Protein AF-A0A9N8KPG8-F1 (afdb_monomer_lite)

Radius of gyration: 21.96 Å; chains: 1; bounding box: 57×18×68 Å

pLDDT: mean 81.55, std 11.52, range [36.06, 95.88]

Organism: NCBI:txid2773716

InterPro domains:
  IPR000109 Proton-dependent oligopeptide transporter family [PF00854] (16-133)
  IPR018456 PTR2 family proton/oligopeptide symporter, conserved site [PS01023] (106-118)
  IPR036259 MFS transporter superfamily [G3DSA:1.20.1250.20] (1-137)

Secondary structure (DSSP, 8-state):
-HHHHHHHIIIII-HHHHHHHHHHHHHHHHHHHHHHTSHHHHTSHHHHHHHHHHHHHHHHHHHHHHHHHHHHHHHHT----S-EEEE-TTS-EEEE-HHHHHHHHHHHHHHHHHHHHHHHHHHHHHHHHHT-TTS-TTSS--

Foldseek 3Di:
DQVVLLCCQVPPQHLVRLLVVLVVLQVVLVVLCLVLQDPVNVVVVVRSVVSNVVSVVSNVVSVSNNVNRVLVVLLVPQPDPDWDFDQDPVRDTDTDDSVVVSVVSVVVVVVVVVVCVVCVVVVVVVCCVPQNSNSPPPPDDD

Structure (mmCIF, N/CA/C/O backbone):
data_AF-A0A9N8KPG8-F1
#
_entry.id   AF-A0A9N8KPG8-F1
#
loop_
_atom_site.group_PDB
_atom_site.id
_atom_site.type_symbol
_atom_site.label_atom_id
_atom_site.label_alt_id
_atom_site.label_comp_id
_atom_site.label_asym_id
_atom_site.label_entity_id
_atom_site.label_seq_id
_atom_site.pdbx_PDB_ins_code
_atom_site.Cartn_x
_atom_site.Cartn_y
_atom_site.Cartn_z
_atom_site.occupancy
_atom_site.B_iso_or_equiv
_atom_site.auth_seq_id
_atom_site.auth_comp_id
_atom_site.auth_asym_id
_atom_site.auth_atom_id
_atom_site.pdbx_PDB_model_num
ATOM 1 N N . MET A 1 1 ? -6.977 8.970 -8.726 1.00 57.62 1 MET A N 1
ATOM 2 C CA . MET A 1 1 ? -8.459 9.019 -8.671 1.00 57.62 1 MET A CA 1
ATOM 3 C C . MET A 1 1 ? -8.983 8.368 -7.384 1.00 57.62 1 MET A C 1
ATOM 5 O O . MET A 1 1 ? -9.493 7.257 -7.437 1.00 57.62 1 MET A O 1
ATOM 9 N N . PRO A 1 2 ? -8.851 9.022 -6.215 1.00 68.88 2 PRO A N 1
ATOM 10 C CA . PRO A 1 2 ? -9.268 8.437 -4.934 1.00 68.88 2 PRO A CA 1
ATOM 11 C C . PRO A 1 2 ? -10.795 8.324 -4.785 1.00 68.88 2 PRO A C 1
ATOM 13 O O . PRO A 1 2 ? -11.283 7.335 -4.255 1.00 68.88 2 PRO A O 1
ATOM 16 N N . LEU A 1 3 ? -11.553 9.284 -5.326 1.00 71.25 3 LEU A N 1
ATOM 17 C CA . LEU A 1 3 ? -13.022 9.294 -5.253 1.00 71.25 3 LEU A CA 1
ATOM 18 C C . LEU A 1 3 ? -13.655 8.111 -5.995 1.00 71.25 3 LEU A C 1
ATOM 20 O O . LEU A 1 3 ? -14.554 7.458 -5.475 1.00 71.25 3 LEU A O 1
ATOM 24 N N . VAL A 1 4 ? -13.133 7.790 -7.182 1.00 74.69 4 VAL A N 1
ATOM 25 C CA . VAL A 1 4 ? -13.584 6.630 -7.965 1.00 74.69 4 VAL A CA 1
ATOM 26 C C . VAL A 1 4 ? -13.256 5.327 -7.232 1.00 74.69 4 VAL A C 1
ATOM 28 O O . VAL A 1 4 ? -14.067 4.408 -7.218 1.00 74.69 4 VAL A O 1
ATOM 31 N N . GLY A 1 5 ? -12.096 5.258 -6.571 1.00 65.25 5 GLY A N 1
ATOM 32 C CA . GLY A 1 5 ? -11.705 4.078 -5.804 1.00 65.25 5 GLY A CA 1
ATOM 33 C C . GLY A 1 5 ? -12.506 3.843 -4.530 1.00 65.25 5 GLY A C 1
ATOM 34 O O . GLY A 1 5 ? -12.730 2.686 -4.181 1.00 65.25 5 GLY A O 1
ATOM 35 N N . GLY A 1 6 ? -12.974 4.906 -3.877 1.00 68.81 6 GLY A N 1
ATOM 36 C CA . GLY A 1 6 ? -13.943 4.804 -2.784 1.00 68.81 6 GLY A CA 1
ATOM 37 C C . GLY A 1 6 ? -15.314 4.345 -3.282 1.00 68.81 6 GLY A C 1
ATOM 38 O O . GLY A 1 6 ? -15.865 3.389 -2.753 1.00 68.81 6 GLY A O 1
ATOM 39 N N . TYR A 1 7 ? -15.816 4.935 -4.374 1.00 75.94 7 TYR A N 1
ATOM 40 C CA . TYR A 1 7 ? -17.103 4.540 -4.962 1.00 75.94 7 TYR A CA 1
ATOM 41 C C . TYR A 1 7 ? -17.138 3.059 -5.361 1.00 75.94 7 TYR A C 1
ATOM 43 O O . TYR A 1 7 ? -18.076 2.349 -5.020 1.00 75.94 7 TYR A O 1
ATOM 51 N N . VAL A 1 8 ? -16.102 2.562 -6.044 1.00 74.06 8 VAL A N 1
ATOM 52 C CA . VAL A 1 8 ? -16.035 1.149 -6.461 1.00 74.06 8 VAL A CA 1
ATOM 53 C C . VAL A 1 8 ? -15.973 0.202 -5.256 1.00 74.06 8 VAL A C 1
ATOM 55 O O . VAL A 1 8 ? -16.584 -0.872 -5.283 1.00 74.06 8 VAL A O 1
ATOM 58 N N . ALA A 1 9 ? -15.264 0.594 -4.195 1.00 72.81 9 ALA A N 1
ATOM 59 C CA . ALA A 1 9 ? -15.176 -0.200 -2.978 1.00 72.81 9 ALA A CA 1
ATOM 60 C C . ALA A 1 9 ? -16.498 -0.250 -2.213 1.00 72.81 9 ALA A C 1
ATOM 62 O O . ALA A 1 9 ? -16.884 -1.328 -1.763 1.00 72.81 9 ALA A O 1
ATOM 63 N N . ASP A 1 10 ? -17.186 0.884 -2.100 1.00 71.44 10 ASP A N 1
ATOM 64 C CA . ASP A 1 10 ? -18.429 0.991 -1.342 1.00 71.44 10 ASP A CA 1
ATOM 65 C C . ASP A 1 10 ? -19.640 0.445 -2.129 1.00 71.44 10 ASP A C 1
ATOM 67 O O . ASP A 1 10 ? -20.550 -0.117 -1.525 1.00 71.44 10 ASP A O 1
ATOM 71 N N . ALA A 1 11 ? -19.656 0.549 -3.466 1.00 71.56 11 ALA A N 1
ATOM 72 C CA . ALA A 1 11 ? -20.811 0.167 -4.288 1.00 71.56 11 ALA A CA 1
ATOM 73 C C . ALA A 1 11 ? -20.766 -1.264 -4.855 1.00 71.56 11 ALA A C 1
ATOM 75 O O . ALA A 1 11 ? -21.823 -1.840 -5.113 1.00 71.56 11 ALA A O 1
ATOM 76 N N . HIS A 1 12 ? -19.579 -1.841 -5.096 1.00 70.25 12 HIS A N 1
ATOM 77 C CA . HIS A 1 12 ? -19.486 -3.062 -5.913 1.00 70.25 12 HIS A CA 1
ATOM 78 C C . HIS A 1 12 ? -18.572 -4.162 -5.365 1.00 70.25 12 HIS A C 1
ATOM 80 O O . HIS A 1 12 ? -18.980 -5.323 -5.338 1.00 70.25 12 HIS A O 1
ATOM 86 N N . LEU A 1 13 ? -17.331 -3.851 -4.977 1.00 69.56 13 LEU A N 1
ATOM 87 C CA . LEU A 1 13 ? -16.322 -4.891 -4.707 1.00 69.56 13 LEU A CA 1
ATOM 88 C C . LEU A 1 13 ? -16.070 -5.161 -3.217 1.00 69.56 13 LEU A C 1
ATOM 90 O O . LEU A 1 13 ? -15.547 -6.224 -2.873 1.00 69.56 13 LEU A O 1
ATOM 94 N N . GLY A 1 14 ? -16.423 -4.226 -2.335 1.00 76.62 14 GLY A N 1
ATOM 95 C CA . GLY A 1 14 ? -16.011 -4.246 -0.936 1.00 76.62 14 GLY A CA 1
ATOM 96 C C . GLY A 1 14 ? -14.563 -3.776 -0.742 1.00 76.62 14 GLY A C 1
ATOM 97 O O . GLY A 1 14 ? -13.708 -3.874 -1.633 1.00 76.62 14 GLY A O 1
ATOM 98 N N . ARG A 1 15 ? -14.269 -3.272 0.459 1.00 80.88 15 ARG A N 1
ATOM 99 C CA . ARG A 1 15 ? -12.996 -2.606 0.796 1.00 80.88 15 ARG A CA 1
ATOM 100 C C . ARG A 1 15 ? -11.788 -3.538 0.695 1.00 80.88 15 ARG A C 1
ATOM 102 O O . ARG A 1 15 ? -10.802 -3.197 0.044 1.00 80.88 15 ARG A O 1
ATOM 109 N N . TYR A 1 16 ? -11.895 -4.756 1.232 1.00 84.25 16 TYR A N 1
ATOM 110 C CA . TYR A 1 16 ? -10.811 -5.747 1.207 1.00 84.25 16 TYR A CA 1
ATOM 111 C C . TYR A 1 16 ? -10.386 -6.142 -0.219 1.00 84.25 16 TYR A C 1
ATOM 113 O O . TYR A 1 16 ? -9.198 -6.113 -0.545 1.00 84.25 16 TYR A O 1
ATOM 121 N N . LYS A 1 17 ? -11.345 -6.464 -1.100 1.00 84.62 17 LYS A N 1
ATOM 122 C CA . LYS A 1 17 ? -11.048 -6.863 -2.489 1.00 84.62 17 LYS A CA 1
ATOM 123 C C . LYS A 1 17 ? -10.502 -5.697 -3.308 1.00 84.62 17 LYS A C 1
ATOM 125 O O . LYS A 1 17 ? -9.571 -5.886 -4.085 1.00 84.62 17 LYS A O 1
ATOM 130 N N . THR A 1 18 ? -11.028 -4.492 -3.095 1.00 86.31 18 THR A N 1
ATOM 131 C CA . THR A 1 18 ? -10.551 -3.290 -3.795 1.00 86.31 18 THR A CA 1
ATOM 132 C C . THR A 1 18 ? -9.091 -2.984 -3.459 1.00 86.31 18 THR A C 1
ATOM 134 O O . THR A 1 18 ? -8.316 -2.657 -4.355 1.00 86.31 18 THR A O 1
ATOM 137 N N . ILE A 1 19 ? -8.678 -3.172 -2.200 1.00 87.81 19 ILE A N 1
ATOM 138 C CA . ILE A 1 19 ? -7.272 -3.033 -1.793 1.00 87.81 19 ILE A CA 1
ATOM 139 C C . ILE A 1 19 ? -6.382 -4.073 -2.487 1.00 87.81 19 ILE A C 1
ATOM 141 O O . ILE A 1 19 ? -5.322 -3.713 -2.991 1.00 87.81 19 ILE A O 1
ATOM 145 N N . HIS A 1 20 ? -6.810 -5.335 -2.578 1.00 89.12 20 HIS A N 1
ATOM 146 C CA . HIS A 1 20 ? -6.028 -6.375 -3.261 1.00 89.12 20 HIS A CA 1
ATOM 147 C C . HIS A 1 20 ? -5.829 -6.061 -4.744 1.00 89.12 20 HIS A C 1
ATOM 149 O O . HIS A 1 20 ? -4.711 -6.141 -5.250 1.00 89.12 20 HIS A O 1
ATOM 155 N N . VAL A 1 21 ? -6.891 -5.630 -5.429 1.00 88.25 21 VAL A N 1
ATOM 156 C CA . VAL A 1 21 ? -6.807 -5.192 -6.828 1.00 88.25 21 VAL A CA 1
ATOM 157 C C . VAL A 1 21 ? -5.865 -3.992 -6.966 1.00 88.25 21 VAL A C 1
ATOM 159 O O . VAL A 1 21 ? -5.019 -3.978 -7.857 1.00 88.25 21 VAL A O 1
ATOM 162 N N . ALA A 1 22 ? -5.945 -3.015 -6.058 1.00 88.88 22 ALA A N 1
ATOM 163 C CA . ALA A 1 22 ? -5.056 -1.855 -6.057 1.00 88.88 22 ALA A CA 1
ATOM 164 C C . ALA A 1 22 ? -3.576 -2.241 -5.885 1.00 88.88 22 ALA A C 1
ATOM 166 O O . ALA A 1 22 ? -2.718 -1.671 -6.559 1.00 88.88 22 ALA A O 1
ATOM 167 N N . ILE A 1 23 ? -3.278 -3.226 -5.029 1.00 91.06 23 ILE A N 1
ATOM 168 C CA . ILE A 1 23 ? -1.920 -3.755 -4.832 1.00 91.06 23 ILE A CA 1
ATOM 169 C C . ILE A 1 23 ? -1.413 -4.424 -6.111 1.00 91.06 23 ILE A C 1
ATOM 171 O O . ILE A 1 23 ? -0.301 -4.130 -6.540 1.00 91.06 23 ILE A O 1
ATOM 175 N N . VAL A 1 24 ? -2.226 -5.265 -6.759 1.00 93.38 24 VAL A N 1
ATOM 176 C CA . VAL A 1 24 ? -1.844 -5.924 -8.021 1.00 93.38 24 VAL A CA 1
ATOM 177 C C . VAL A 1 24 ? -1.551 -4.890 -9.111 1.00 93.38 24 VAL A C 1
ATOM 179 O O . VAL A 1 24 ? -0.509 -4.964 -9.759 1.00 93.38 24 VAL A O 1
ATOM 182 N N . ILE A 1 25 ? -2.411 -3.879 -9.267 1.00 92.00 25 ILE A N 1
ATOM 183 C CA . ILE A 1 25 ? -2.184 -2.766 -10.205 1.00 92.00 25 ILE A CA 1
ATOM 184 C C . ILE A 1 25 ? -0.890 -2.016 -9.853 1.00 92.00 25 ILE A C 1
ATOM 186 O O . ILE A 1 25 ? -0.111 -1.675 -10.741 1.00 92.00 25 ILE A O 1
ATOM 190 N N . GLY A 1 26 ? -0.635 -1.787 -8.562 1.00 92.38 26 GLY A N 1
ATOM 191 C CA . GLY A 1 26 ? 0.588 -1.154 -8.076 1.00 92.38 26 GLY A CA 1
ATOM 192 C C . GLY A 1 26 ? 1.848 -1.949 -8.419 1.00 92.38 26 GLY A C 1
ATOM 193 O O . GLY A 1 26 ? 2.824 -1.356 -8.873 1.00 92.38 26 GLY A O 1
ATOM 194 N N . ILE A 1 27 ? 1.827 -3.274 -8.263 1.00 93.31 27 ILE A N 1
ATOM 195 C CA . ILE A 1 27 ? 2.948 -4.155 -8.626 1.00 93.31 27 ILE A CA 1
ATOM 196 C C . ILE A 1 27 ? 3.212 -4.079 -10.131 1.00 93.31 27 ILE A C 1
ATOM 198 O O . ILE A 1 27 ? 4.350 -3.856 -10.539 1.00 93.31 27 ILE A O 1
ATOM 202 N N . VAL A 1 28 ? 2.167 -4.186 -10.956 1.00 93.75 28 VAL A N 1
ATOM 203 C CA . VAL A 1 28 ? 2.288 -4.063 -12.418 1.00 93.75 28 VAL A CA 1
ATOM 204 C C . VAL A 1 28 ? 2.880 -2.706 -12.806 1.00 93.75 28 VAL A C 1
ATOM 206 O O . VAL A 1 28 ? 3.780 -2.647 -13.641 1.00 93.75 28 VAL A O 1
ATOM 209 N N . ALA A 1 29 ? 2.448 -1.620 -12.162 1.00 93.06 29 ALA A N 1
ATOM 210 C CA . ALA A 1 29 ? 3.000 -0.293 -12.410 1.00 93.06 29 ALA A CA 1
ATOM 211 C C . ALA A 1 29 ? 4.499 -0.200 -12.075 1.00 93.06 29 ALA A C 1
ATOM 213 O O . ALA A 1 29 ? 5.259 0.370 -12.855 1.00 93.06 29 ALA A O 1
ATOM 214 N N . HIS A 1 30 ? 4.943 -0.791 -10.958 1.00 90.81 30 HIS A N 1
ATOM 215 C CA . HIS A 1 30 ? 6.366 -0.827 -10.603 1.00 90.81 30 HIS A CA 1
ATOM 216 C C . HIS A 1 30 ? 7.183 -1.642 -11.607 1.00 90.81 30 HIS A C 1
ATOM 218 O O . HIS A 1 30 ? 8.260 -1.203 -11.992 1.00 90.81 30 HIS A O 1
ATOM 224 N N . ILE A 1 31 ? 6.664 -2.776 -12.089 1.00 91.06 31 ILE A N 1
ATOM 225 C CA . ILE A 1 31 ? 7.333 -3.579 -13.125 1.00 91.06 31 ILE A CA 1
ATOM 226 C C . ILE A 1 31 ? 7.533 -2.751 -14.401 1.00 91.06 31 ILE A C 1
ATOM 228 O O . ILE A 1 31 ? 8.625 -2.745 -14.960 1.00 91.06 31 ILE A O 1
ATOM 232 N N . ILE A 1 32 ? 6.508 -2.010 -14.837 1.00 89.69 32 ILE A N 1
ATOM 233 C CA . ILE A 1 32 ? 6.594 -1.149 -16.026 1.00 89.69 32 ILE A CA 1
ATOM 234 C C . ILE A 1 32 ? 7.626 -0.031 -15.824 1.00 89.69 32 ILE A C 1
ATOM 236 O O . ILE A 1 32 ? 8.411 0.243 -16.728 1.00 89.69 32 ILE A O 1
ATOM 240 N N . LEU A 1 33 ? 7.653 0.602 -14.648 1.00 89.38 33 LEU A N 1
ATOM 241 C CA . LEU A 1 33 ? 8.608 1.672 -14.343 1.00 89.38 33 LEU A CA 1
ATOM 242 C C . LEU A 1 33 ? 10.056 1.168 -14.271 1.00 89.38 33 LEU A C 1
ATOM 244 O O . LEU A 1 33 ? 10.951 1.853 -14.757 1.00 89.38 33 LEU A O 1
ATOM 248 N N . VAL A 1 34 ? 10.281 -0.030 -13.725 1.00 86.62 34 VAL A N 1
ATOM 249 C CA . VAL A 1 34 ? 11.603 -0.679 -13.713 1.00 86.62 34 VAL A CA 1
ATOM 250 C C . VAL A 1 34 ? 12.025 -1.086 -15.127 1.00 86.62 34 VAL A C 1
ATOM 252 O O . VAL A 1 34 ? 13.165 -0.874 -15.519 1.00 86.62 34 VAL A O 1
ATOM 255 N N . ALA A 1 35 ? 11.106 -1.607 -15.943 1.00 84.94 35 ALA A N 1
ATOM 256 C CA . ALA A 1 35 ? 11.402 -1.915 -17.341 1.00 84.94 35 ALA A CA 1
ATOM 257 C C . ALA A 1 35 ? 11.737 -0.650 -18.153 1.00 84.94 35 ALA A C 1
ATOM 259 O O . ALA A 1 35 ? 12.610 -0.683 -19.016 1.00 84.94 35 ALA A O 1
ATOM 260 N N . ALA A 1 36 ? 11.084 0.480 -17.859 1.00 84.94 36 ALA A N 1
ATOM 261 C CA . ALA A 1 36 ? 11.375 1.763 -18.497 1.00 84.94 36 ALA A CA 1
ATOM 262 C C . ALA A 1 36 ? 12.754 2.336 -18.115 1.00 84.94 36 ALA A C 1
ATOM 264 O O . ALA A 1 36 ? 13.298 3.134 -18.878 1.00 84.94 36 ALA A O 1
ATOM 265 N N . SER A 1 37 ? 13.320 1.936 -16.970 1.00 81.69 37 SER A N 1
ATOM 266 C CA . SER A 1 37 ? 14.661 2.343 -16.530 1.00 81.69 37 SER A CA 1
ATOM 267 C C . SER A 1 37 ? 15.778 1.385 -16.963 1.00 81.69 37 SER A C 1
ATOM 269 O O . SER A 1 37 ? 16.941 1.621 -16.632 1.00 81.69 37 SER A O 1
ATOM 271 N N . ALA A 1 38 ? 15.464 0.327 -17.718 1.00 82.88 38 ALA A N 1
ATOM 272 C CA . ALA A 1 38 ? 16.468 -0.575 -18.267 1.00 82.88 38 ALA A CA 1
ATOM 273 C C . ALA A 1 38 ? 17.298 0.116 -19.375 1.00 82.88 38 ALA A C 1
ATOM 275 O O . ALA A 1 38 ? 16.727 0.820 -20.218 1.00 82.88 38 ALA A O 1
ATOM 276 N N . PRO A 1 39 ? 18.625 -0.110 -19.434 1.00 70.88 39 PRO A N 1
ATOM 277 C CA . PRO A 1 39 ? 19.520 0.579 -20.368 1.00 70.88 39 PRO A CA 1
ATOM 278 C C . PRO A 1 39 ? 19.123 0.376 -21.838 1.00 70.88 39 PRO A C 1
ATOM 280 O O . PRO A 1 39 ? 19.119 1.340 -22.599 1.00 70.88 39 PRO A O 1
ATOM 283 N N . ASP A 1 40 ? 18.674 -0.826 -22.215 1.00 75.38 40 ASP A N 1
ATOM 284 C CA . ASP A 1 40 ? 18.226 -1.141 -23.583 1.00 75.38 40 ASP A CA 1
ATOM 285 C C . ASP A 1 40 ? 16.995 -0.331 -24.021 1.00 75.38 40 ASP A C 1
ATOM 287 O O . ASP A 1 40 ? 16.825 -0.010 -25.198 1.00 75.38 40 ASP A O 1
ATOM 291 N N . VAL A 1 41 ? 16.131 0.034 -23.070 1.00 75.12 41 VAL A N 1
ATOM 292 C CA . VAL A 1 41 ? 14.911 0.806 -23.336 1.00 75.12 41 VAL A CA 1
ATOM 293 C C . VAL A 1 41 ? 15.225 2.299 -23.401 1.00 75.12 41 VAL A C 1
ATOM 295 O O . VAL A 1 41 ? 14.677 3.003 -24.250 1.00 75.12 41 VAL A O 1
ATOM 298 N N . ILE A 1 42 ? 16.148 2.779 -22.561 1.00 77.44 42 ILE A N 1
ATOM 299 C CA . ILE A 1 42 ? 16.551 4.192 -22.484 1.00 77.44 42 ILE A CA 1
ATOM 300 C C . ILE A 1 42 ? 17.201 4.683 -23.789 1.00 77.44 42 ILE A C 1
ATOM 302 O O . ILE A 1 42 ? 17.037 5.854 -24.147 1.00 77.44 42 ILE A O 1
ATOM 306 N N . ILE A 1 43 ? 17.880 3.802 -24.536 1.00 77.88 43 ILE A N 1
ATOM 307 C CA . ILE A 1 43 ? 18.480 4.126 -25.846 1.00 77.88 43 ILE A CA 1
ATOM 308 C C . ILE A 1 43 ? 17.422 4.696 -26.811 1.00 77.88 43 ILE A C 1
ATOM 310 O O . ILE A 1 43 ? 17.697 5.616 -27.587 1.00 77.88 43 ILE A O 1
ATOM 314 N N . HIS A 1 44 ? 16.177 4.226 -26.712 1.00 79.31 44 HIS A N 1
ATOM 315 C CA . HIS A 1 44 ? 15.046 4.709 -27.496 1.00 79.31 44 HIS A CA 1
ATOM 316 C C . HIS A 1 44 ? 14.218 5.741 -26.708 1.00 79.31 44 HIS A C 1
ATOM 318 O O . HIS A 1 44 ? 13.151 5.443 -26.169 1.00 79.31 44 HIS A O 1
ATOM 324 N N . LYS A 1 45 ? 14.680 7.002 -26.686 1.00 75.25 45 LYS A N 1
ATOM 325 C CA . LYS A 1 45 ? 14.074 8.113 -25.910 1.00 75.25 45 LYS A CA 1
ATOM 326 C C . LYS A 1 45 ? 12.544 8.211 -25.992 1.00 75.25 45 LYS A C 1
ATOM 328 O O . LYS A 1 45 ? 11.887 8.460 -24.979 1.00 75.25 45 LYS A O 1
ATOM 333 N N . THR A 1 46 ? 11.965 8.030 -27.178 1.00 79.88 46 THR A N 1
ATOM 334 C CA . THR A 1 46 ? 10.514 8.146 -27.389 1.00 79.88 46 THR A CA 1
ATOM 335 C C . THR A 1 46 ? 9.739 6.992 -26.751 1.00 79.88 46 THR A C 1
ATOM 337 O O . THR A 1 46 ? 8.731 7.240 -26.090 1.00 79.88 46 THR A O 1
ATOM 340 N N . SER A 1 47 ? 10.206 5.745 -26.886 1.00 79.38 47 SER A N 1
ATOM 341 C CA . SER A 1 47 ? 9.534 4.593 -26.268 1.00 79.38 47 SER A CA 1
ATOM 342 C C . SER A 1 47 ? 9.752 4.548 -24.758 1.00 79.38 47 SER A C 1
ATOM 344 O O . SER A 1 47 ? 8.816 4.225 -24.032 1.00 79.38 47 SER A O 1
ATOM 346 N N . ALA A 1 48 ? 10.935 4.941 -24.275 1.00 82.00 48 ALA A N 1
ATOM 347 C CA . ALA A 1 48 ? 11.228 5.038 -22.845 1.00 82.00 48 ALA A CA 1
ATOM 348 C C . ALA A 1 48 ? 10.296 6.032 -22.140 1.00 82.00 48 ALA A C 1
ATOM 350 O O . ALA A 1 48 ? 9.693 5.721 -21.114 1.00 82.00 48 ALA A O 1
ATOM 351 N N . THR A 1 49 ? 10.109 7.214 -22.737 1.00 84.62 49 THR A N 1
ATOM 352 C CA . THR A 1 49 ? 9.236 8.254 -22.177 1.00 84.62 49 THR A CA 1
ATOM 353 C C . THR A 1 49 ? 7.769 7.814 -22.195 1.00 84.62 49 THR A C 1
ATOM 355 O O . THR A 1 49 ? 7.046 8.034 -21.226 1.00 84.62 49 THR A O 1
ATOM 358 N N . ALA A 1 50 ? 7.327 7.138 -23.261 1.00 86.81 50 ALA A N 1
ATOM 359 C CA . ALA A 1 50 ? 5.976 6.585 -23.337 1.00 86.81 50 ALA A CA 1
ATOM 360 C C . ALA A 1 50 ? 5.731 5.500 -22.270 1.00 86.81 50 ALA A C 1
ATOM 362 O O . ALA A 1 50 ? 4.723 5.554 -21.565 1.00 86.81 50 ALA A O 1
ATOM 363 N N . ALA A 1 51 ? 6.665 4.556 -22.101 1.00 87.19 51 ALA A N 1
ATOM 364 C CA . ALA A 1 51 ? 6.583 3.509 -21.081 1.00 87.19 51 ALA A CA 1
ATOM 365 C C . ALA A 1 51 ? 6.566 4.094 -19.659 1.00 87.19 51 ALA A C 1
ATOM 367 O O . ALA A 1 51 ? 5.755 3.678 -18.829 1.00 87.19 51 ALA A O 1
ATOM 368 N N . PHE A 1 52 ? 7.385 5.118 -19.403 1.00 89.12 52 PHE A N 1
ATOM 369 C CA . PHE A 1 52 ? 7.393 5.844 -18.137 1.00 89.12 52 PHE A CA 1
ATOM 370 C C . PHE A 1 52 ? 6.045 6.517 -17.841 1.00 89.12 52 PHE A C 1
ATOM 372 O O . PHE A 1 52 ? 5.509 6.355 -16.746 1.00 89.12 52 PHE A O 1
ATOM 379 N N . ILE A 1 53 ? 5.454 7.223 -18.814 1.00 92.19 53 ILE A N 1
ATOM 380 C CA . ILE A 1 53 ? 4.151 7.889 -18.642 1.00 92.19 53 ILE A CA 1
ATOM 381 C C . ILE A 1 53 ? 3.049 6.865 -18.350 1.00 92.19 53 ILE A C 1
ATOM 383 O O . ILE A 1 53 ? 2.243 7.070 -17.442 1.00 92.19 53 ILE A O 1
ATOM 387 N N . ILE A 1 54 ? 3.019 5.746 -19.078 1.00 91.50 54 ILE A N 1
ATOM 388 C CA . ILE A 1 54 ? 2.031 4.679 -18.864 1.00 91.50 54 ILE A CA 1
ATOM 389 C C . ILE A 1 54 ? 2.197 4.064 -17.468 1.00 91.50 54 ILE A C 1
ATOM 391 O O . ILE A 1 54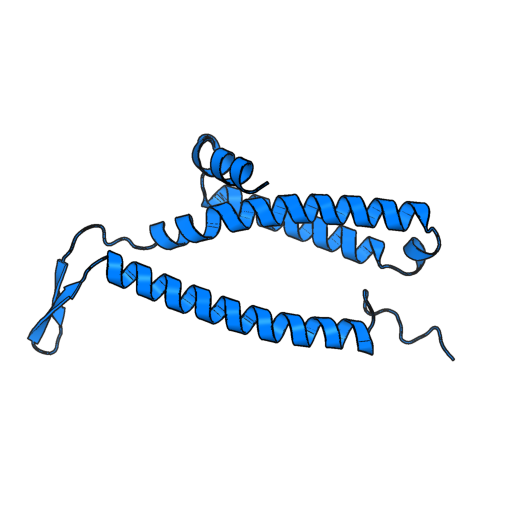 ? 1.211 3.908 -16.740 1.00 91.50 54 ILE A O 1
ATOM 395 N N . GLY A 1 55 ? 3.434 3.762 -17.065 1.00 91.81 55 GLY A N 1
ATOM 396 C CA . GLY A 1 55 ? 3.746 3.262 -15.727 1.00 91.81 55 GLY A CA 1
ATOM 397 C C . GLY A 1 55 ? 3.309 4.237 -14.633 1.00 91.81 55 GLY A C 1
ATOM 398 O O . GLY A 1 55 ? 2.642 3.839 -13.678 1.00 91.81 55 GLY A O 1
ATOM 399 N N . LEU A 1 56 ? 3.586 5.531 -14.812 1.00 92.62 56 LEU A N 1
ATOM 400 C CA . LEU A 1 56 ? 3.221 6.587 -13.869 1.00 92.62 56 LEU A CA 1
ATOM 401 C C . LEU A 1 56 ? 1.701 6.743 -13.732 1.00 92.62 56 LEU A C 1
ATOM 403 O O . LEU A 1 56 ? 1.187 6.806 -12.616 1.00 92.62 56 LEU A O 1
ATOM 407 N N . LEU A 1 57 ? 0.961 6.768 -14.844 1.00 93.06 57 LEU A N 1
ATOM 408 C CA . LEU A 1 57 ? -0.503 6.851 -14.817 1.00 93.06 57 LEU A CA 1
ATOM 409 C C . LEU A 1 57 ? -1.114 5.630 -14.121 1.00 93.06 57 LEU A C 1
ATOM 411 O O . LEU A 1 57 ? -2.005 5.779 -13.282 1.00 93.06 57 LEU A O 1
ATOM 415 N N . THR A 1 58 ? -0.591 4.437 -14.404 1.00 91.75 58 THR A N 1
ATOM 416 C CA . THR A 1 58 ? -1.033 3.189 -13.765 1.00 91.75 58 THR A CA 1
ATOM 417 C C . THR A 1 58 ? -0.751 3.209 -12.259 1.00 91.75 58 THR A C 1
ATOM 419 O O . THR A 1 58 ? -1.617 2.852 -11.456 1.00 91.75 58 THR A O 1
ATOM 422 N N . LEU A 1 59 ? 0.414 3.723 -11.848 1.00 93.25 59 LEU A N 1
ATOM 423 C CA . LEU A 1 59 ? 0.773 3.893 -10.440 1.00 93.25 59 LEU A CA 1
ATOM 424 C C . LEU A 1 59 ? -0.150 4.897 -9.729 1.00 93.25 59 LEU A C 1
ATOM 426 O O . LEU A 1 59 ? -0.610 4.640 -8.614 1.00 93.25 59 LEU A O 1
ATOM 430 N N . CYS A 1 60 ? -0.475 6.023 -10.369 1.00 91.31 60 CYS A N 1
ATOM 431 C CA . CYS A 1 60 ? -1.411 7.032 -9.857 1.00 91.31 60 CYS A CA 1
ATOM 432 C C . CYS A 1 60 ? -2.826 6.474 -9.648 1.00 91.31 60 CYS A C 1
ATOM 434 O O . CYS A 1 60 ? -3.543 6.885 -8.727 1.00 91.31 60 CYS A O 1
ATOM 436 N N . VAL A 1 61 ? -3.243 5.535 -10.498 1.00 90.00 61 VAL A N 1
ATOM 437 C CA . VAL A 1 61 ? -4.495 4.800 -10.317 1.00 90.00 61 VAL A CA 1
ATOM 438 C C . VAL A 1 61 ? -4.372 3.890 -9.096 1.00 90.00 61 VAL A C 1
ATOM 440 O O . VAL A 1 61 ? -5.088 4.115 -8.121 1.00 90.00 61 VAL A O 1
ATOM 443 N N . GLY A 1 62 ? -3.426 2.946 -9.079 1.00 87.94 62 GLY A N 1
ATOM 444 C CA . GLY A 1 62 ? -3.274 1.979 -7.981 1.00 87.94 62 GLY A CA 1
ATOM 445 C C . GLY A 1 62 ? -3.138 2.633 -6.598 1.00 87.94 62 GLY A C 1
ATOM 446 O O . GLY A 1 62 ? -3.870 2.299 -5.666 1.00 87.94 62 GLY A O 1
ATOM 447 N N . THR A 1 63 ? -2.279 3.648 -6.474 1.00 89.56 63 THR A N 1
ATOM 448 C CA . THR A 1 63 ? -2.084 4.394 -5.215 1.00 89.56 63 THR A CA 1
ATOM 449 C C . THR A 1 63 ?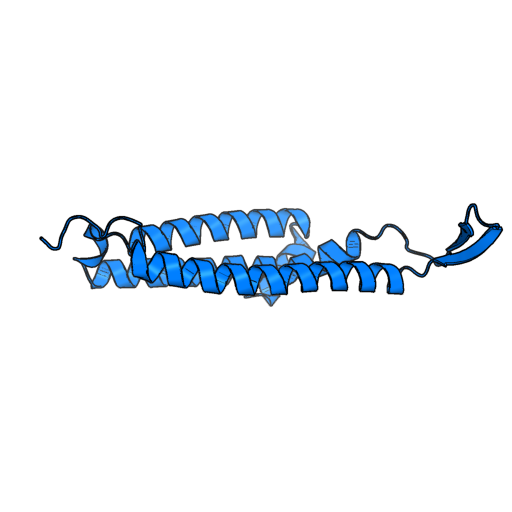 -3.335 5.153 -4.770 1.00 89.56 63 THR A C 1
ATOM 451 O O . THR A 1 63 ? -3.614 5.229 -3.571 1.00 89.56 63 THR A O 1
ATOM 454 N N . GLY A 1 64 ? -4.120 5.688 -5.711 1.00 87.62 64 GLY A N 1
ATOM 455 C CA . GLY A 1 64 ? -5.386 6.359 -5.419 1.00 87.62 64 GLY A CA 1
ATOM 456 C C . GLY A 1 64 ? -6.440 5.409 -4.849 1.00 87.62 64 GLY A C 1
ATOM 457 O O . GLY A 1 64 ? -7.093 5.753 -3.866 1.00 87.62 64 GLY A O 1
ATOM 458 N N . PHE A 1 65 ? -6.570 4.212 -5.428 1.00 85.75 65 PHE A N 1
ATOM 459 C CA . PHE A 1 65 ? -7.489 3.178 -4.939 1.00 85.75 65 PHE A CA 1
ATOM 460 C C . PHE A 1 65 ? -7.076 2.645 -3.561 1.00 85.75 65 PHE A C 1
ATOM 462 O O . PHE A 1 65 ? -7.934 2.453 -2.700 1.00 85.75 65 PHE A O 1
ATOM 469 N N . PHE A 1 66 ? -5.775 2.455 -3.323 1.00 87.25 66 PHE A N 1
ATOM 470 C CA . PHE A 1 66 ? -5.260 2.004 -2.029 1.00 87.25 66 PHE A CA 1
ATOM 471 C C . PHE A 1 66 ? -5.528 3.027 -0.911 1.00 87.25 66 PHE A C 1
ATOM 473 O O . PHE A 1 66 ? -6.111 2.686 0.120 1.00 87.25 66 PHE A O 1
ATOM 480 N N . LYS A 1 67 ? -5.164 4.302 -1.126 1.00 84.94 67 LYS A N 1
ATOM 481 C CA . LYS A 1 67 ? -5.289 5.360 -0.105 1.00 84.94 67 LYS A CA 1
ATOM 482 C C . LYS A 1 67 ? -6.733 5.629 0.326 1.00 84.94 67 LYS A C 1
ATOM 484 O O . LYS A 1 67 ? -6.953 5.939 1.490 1.00 84.94 67 LYS A O 1
ATOM 489 N N . ALA A 1 68 ? -7.701 5.507 -0.583 1.00 86.62 68 ALA A N 1
ATOM 490 C CA . ALA A 1 68 ? -9.109 5.756 -0.272 1.00 86.62 68 ALA A CA 1
ATOM 491 C C . ALA A 1 68 ? -9.725 4.694 0.660 1.00 86.62 68 ALA A C 1
ATOM 493 O O . ALA A 1 68 ? -10.687 4.988 1.362 1.00 86.62 68 ALA A O 1
ATOM 494 N N . ASN A 1 69 ? -9.171 3.476 0.680 1.00 86.06 69 ASN A N 1
ATOM 495 C CA . ASN A 1 69 ? -9.822 2.312 1.286 1.00 86.06 69 ASN A CA 1
ATOM 496 C C . ASN A 1 69 ? -9.112 1.751 2.525 1.00 86.06 69 ASN A C 1
ATOM 498 O O . ASN A 1 69 ? -9.735 1.022 3.295 1.00 86.06 69 ASN A O 1
ATOM 502 N N . ILE A 1 70 ? -7.840 2.099 2.757 1.00 88.00 70 ILE A N 1
ATOM 503 C CA . ILE A 1 70 ? -7.067 1.532 3.872 1.00 88.00 70 ILE A CA 1
ATOM 504 C C . ILE A 1 70 ? -7.533 2.030 5.248 1.00 88.00 70 ILE A C 1
ATOM 506 O O . ILE A 1 70 ? -7.722 1.222 6.154 1.00 88.00 70 ILE A O 1
ATOM 510 N N . SER A 1 71 ? -7.772 3.337 5.410 1.00 86.81 71 SER A N 1
ATOM 511 C CA . SER A 1 71 ? -8.202 3.911 6.694 1.00 86.81 71 SER A CA 1
ATOM 512 C C . SER A 1 71 ? -9.591 3.426 7.116 1.00 86.81 71 SER A C 1
ATOM 514 O O . SER A 1 71 ? -9.754 3.065 8.281 1.00 86.81 71 SER A O 1
ATOM 516 N N . PRO A 1 72 ? -10.585 3.362 6.209 1.00 85.94 72 PRO A N 1
ATOM 517 C CA . PRO A 1 72 ? -11.883 2.811 6.561 1.00 85.94 72 PRO A CA 1
ATOM 518 C C . PRO A 1 72 ? -11.823 1.318 6.918 1.00 85.94 72 PRO A C 1
ATOM 520 O O . PRO A 1 72 ? -12.439 0.923 7.902 1.00 85.94 72 PRO A O 1
ATOM 523 N N . LEU A 1 73 ? -11.019 0.510 6.209 1.00 86.81 73 LEU A N 1
ATOM 524 C CA . LEU A 1 73 ? -10.809 -0.898 6.574 1.00 86.81 73 LEU A CA 1
ATOM 525 C C . LEU A 1 73 ? -10.192 -1.033 7.976 1.00 86.81 73 LEU A C 1
ATOM 527 O O . LEU A 1 73 ? -10.612 -1.887 8.746 1.00 86.81 73 LEU A O 1
ATOM 531 N N . LEU A 1 74 ? -9.216 -0.190 8.321 1.00 87.50 74 LEU A N 1
ATOM 532 C CA . LEU A 1 74 ? -8.578 -0.205 9.641 1.00 87.50 74 LEU A CA 1
ATOM 533 C C . LEU A 1 74 ? -9.569 0.145 10.762 1.00 87.50 74 LEU A C 1
ATOM 535 O O . LEU A 1 74 ? -9.548 -0.481 11.817 1.00 87.50 74 LEU A O 1
ATOM 539 N N . ALA A 1 75 ? -10.461 1.112 10.527 1.00 85.00 75 ALA A N 1
ATOM 540 C CA . ALA A 1 75 ? -11.515 1.458 11.482 1.00 85.00 75 ALA A CA 1
ATOM 541 C C . ALA A 1 75 ? -12.528 0.316 11.676 1.00 85.00 75 ALA A C 1
ATOM 543 O O . ALA A 1 75 ? -13.008 0.108 12.787 1.00 85.00 75 ALA A O 1
ATOM 544 N N . GLU A 1 76 ? -12.831 -0.434 10.613 1.00 84.44 76 GLU A N 1
ATOM 545 C CA . GLU A 1 76 ? -13.730 -1.595 10.649 1.00 84.44 76 GLU A CA 1
ATOM 546 C C . GLU A 1 76 ? -13.148 -2.802 11.401 1.00 84.44 76 GLU A C 1
ATOM 548 O O . GLU A 1 76 ? -13.897 -3.707 11.761 1.00 84.44 76 GLU A O 1
ATOM 553 N N . GLN A 1 77 ? -11.837 -2.837 11.668 1.00 84.00 77 GLN A N 1
ATOM 554 C CA . GLN A 1 77 ? -11.217 -3.926 12.438 1.00 84.00 77 GLN A CA 1
ATOM 555 C C . GLN A 1 77 ? -11.537 -3.872 13.933 1.00 84.00 77 GLN A C 1
ATOM 557 O O . GLN A 1 77 ? -11.302 -4.850 14.644 1.00 84.00 77 GLN A O 1
ATOM 562 N N . ASN A 1 78 ? -12.057 -2.751 14.429 1.00 82.12 78 ASN A N 1
ATOM 563 C CA . ASN A 1 78 ? -12.501 -2.676 15.806 1.00 82.12 78 ASN A CA 1
ATOM 564 C C . ASN A 1 78 ? -13.902 -3.277 15.949 1.00 82.12 78 ASN A C 1
ATOM 566 O O . ASN A 1 78 ? -14.898 -2.710 15.504 1.00 82.12 78 ASN A O 1
ATOM 570 N N . THR A 1 79 ? -13.955 -4.441 16.590 1.00 75.25 79 THR A N 1
ATOM 571 C CA . THR A 1 79 ? -15.194 -5.189 16.839 1.00 75.25 79 THR A CA 1
ATOM 572 C C . THR A 1 79 ? -16.052 -4.549 17.937 1.00 75.25 79 THR A C 1
ATOM 574 O O . THR A 1 79 ? -17.248 -4.834 18.036 1.00 75.25 79 THR A O 1
ATOM 577 N N . ASP A 1 80 ? -15.466 -3.674 18.761 1.00 76.12 80 ASP A N 1
ATOM 578 C CA . ASP A 1 80 ? -16.174 -3.010 19.847 1.00 76.12 80 ASP A CA 1
ATOM 579 C C . ASP A 1 80 ? -17.029 -1.867 19.286 1.00 76.12 80 ASP A C 1
ATOM 581 O O . ASP A 1 80 ? -16.536 -0.824 18.868 1.00 76.12 80 ASP A O 1
ATOM 585 N N . LEU A 1 81 ? -18.349 -2.063 19.272 1.00 71.56 81 LEU A N 1
ATOM 586 C CA . LEU A 1 81 ? -19.317 -1.066 18.789 1.00 71.56 81 LEU A CA 1
ATOM 587 C C . LEU A 1 81 ? -19.984 -0.278 19.923 1.00 71.56 81 LEU A C 1
ATOM 589 O O . LEU A 1 81 ? -20.706 0.688 19.677 1.00 71.56 81 LEU A O 1
ATOM 593 N N . ARG A 1 82 ? -19.806 -0.713 21.175 1.00 76.69 82 ARG A N 1
ATOM 594 C CA . ARG A 1 82 ? -20.448 -0.126 22.355 1.00 76.69 82 ARG A CA 1
ATOM 595 C C . ARG A 1 82 ? -19.444 0.008 23.481 1.00 76.69 82 ARG A C 1
ATOM 597 O O . ARG A 1 82 ? -18.599 -0.861 23.663 1.00 76.69 82 ARG A O 1
ATOM 604 N N . MET A 1 83 ? -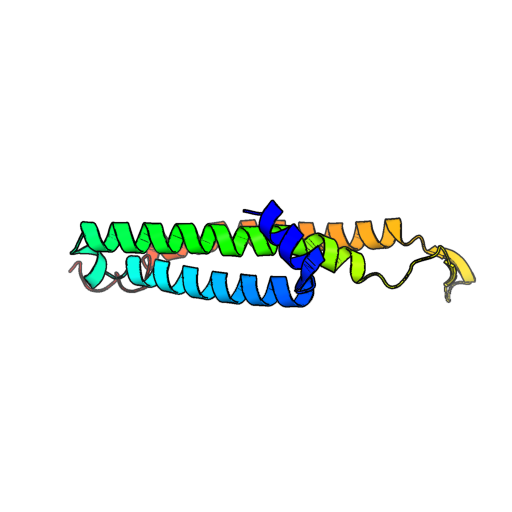19.599 1.068 24.268 1.00 79.94 83 MET A N 1
ATOM 605 C CA . MET A 1 83 ? -18.829 1.235 25.494 1.00 79.94 83 MET A CA 1
ATOM 606 C C . MET A 1 83 ? -19.116 0.068 26.440 1.00 79.94 83 MET A C 1
ATOM 608 O O . MET A 1 83 ? -20.275 -0.195 26.777 1.00 79.94 83 MET A O 1
ATOM 612 N N . ARG A 1 84 ? -18.061 -0.624 26.872 1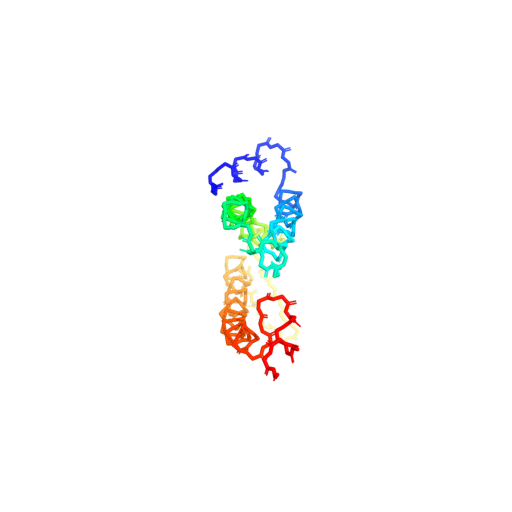.00 78.56 84 ARG A N 1
ATOM 613 C CA . ARG A 1 84 ? -18.146 -1.714 27.847 1.00 78.56 84 ARG A CA 1
ATOM 614 C C . ARG A 1 84 ? -17.335 -1.349 29.078 1.00 78.56 84 ARG A C 1
ATOM 616 O O . ARG A 1 84 ? -16.237 -0.815 28.972 1.00 78.56 84 ARG A O 1
ATOM 623 N N . VAL A 1 85 ? -17.880 -1.654 30.252 1.00 79.81 85 VAL A N 1
ATOM 624 C CA . VAL A 1 85 ? -17.124 -1.579 31.503 1.00 79.81 85 VAL A CA 1
ATOM 625 C C . VAL A 1 85 ? -16.455 -2.928 31.713 1.00 79.81 85 VAL A C 1
ATOM 627 O O . VAL A 1 85 ? -17.135 -3.932 31.935 1.00 79.81 85 VAL A O 1
ATOM 630 N N . GLU A 1 86 ? -15.133 -2.955 31.625 1.00 77.31 86 GLU A N 1
ATOM 631 C CA . GLU A 1 86 ? -14.335 -4.126 31.966 1.00 77.31 86 GLU A CA 1
ATOM 632 C C . GLU A 1 86 ? -13.760 -3.960 33.366 1.00 77.31 86 GLU A C 1
ATOM 634 O O . GLU A 1 86 ? -13.377 -2.865 33.774 1.00 77.31 86 GLU A O 1
ATOM 639 N N . THR A 1 87 ? -13.726 -5.050 34.129 1.00 80.56 87 THR A N 1
ATOM 640 C CA . THR A 1 87 ? -13.029 -5.061 35.418 1.00 80.56 87 THR A CA 1
ATOM 641 C C . THR A 1 87 ? -11.701 -5.763 35.187 1.00 80.56 87 THR A C 1
ATOM 643 O O . THR A 1 87 ? -11.688 -6.936 34.815 1.00 80.56 87 THR A O 1
ATOM 646 N N . LEU A 1 88 ? -10.599 -5.031 35.330 1.00 80.19 88 LEU A N 1
ATOM 647 C CA . LEU A 1 88 ? -9.252 -5.579 35.200 1.00 80.19 88 LEU A CA 1
ATOM 648 C C . LEU A 1 88 ? -8.995 -6.604 36.312 1.00 80.19 88 LEU A C 1
ATOM 650 O O . LEU A 1 88 ? -9.616 -6.558 37.374 1.00 80.19 88 LEU A O 1
ATOM 654 N N . ALA A 1 89 ? -8.020 -7.494 36.107 1.00 75.50 89 ALA A N 1
ATOM 655 C CA . ALA A 1 89 ? -7.580 -8.449 37.133 1.00 75.50 89 ALA A CA 1
ATOM 656 C C . ALA A 1 89 ? -7.088 -7.764 38.428 1.00 75.50 89 ALA A C 1
ATOM 658 O O . ALA A 1 89 ? -7.038 -8.387 39.483 1.00 75.50 89 ALA A O 1
ATOM 659 N N . THR A 1 90 ? -6.765 -6.471 38.352 1.00 81.12 90 THR A N 1
ATOM 660 C CA . THR A 1 90 ? -6.403 -5.592 39.472 1.00 81.12 90 THR A CA 1
ATOM 661 C C . THR A 1 90 ? -7.608 -5.090 40.282 1.00 81.12 90 THR A C 1
ATOM 663 O O . THR A 1 90 ? -7.418 -4.421 41.292 1.00 81.12 90 THR A O 1
ATOM 666 N N . GLY A 1 91 ? -8.844 -5.393 39.862 1.00 81.19 91 GLY A N 1
ATOM 667 C CA . GLY A 1 91 ? -10.088 -4.931 40.491 1.00 81.19 91 GLY A CA 1
ATOM 668 C C . GLY A 1 91 ? -10.574 -3.557 40.013 1.00 81.19 91 GLY A C 1
ATOM 669 O O . GLY A 1 91 ? -11.651 -3.115 40.413 1.00 81.19 91 GLY A O 1
ATOM 670 N N . GLU A 1 92 ? -9.822 -2.884 39.140 1.00 81.25 92 GLU A N 1
ATOM 671 C CA . GLU A 1 92 ? -10.176 -1.565 38.614 1.00 81.25 92 GLU A CA 1
ATOM 672 C C . GLU A 1 92 ? -11.226 -1.671 37.497 1.00 81.25 92 GLU A C 1
ATOM 674 O O . GLU A 1 92 ? -11.119 -2.507 36.596 1.00 81.25 92 GLU A O 1
ATOM 679 N N . ARG A 1 93 ? -12.258 -0.822 37.554 1.00 78.12 93 ARG A N 1
ATOM 680 C CA . ARG A 1 93 ? -13.289 -0.724 36.513 1.00 78.12 93 ARG A CA 1
ATOM 681 C C . ARG A 1 93 ? -12.861 0.289 35.462 1.00 78.12 93 ARG A C 1
ATOM 683 O O . ARG A 1 93 ? -12.836 1.484 35.739 1.00 78.12 93 ARG A O 1
ATOM 690 N N . VAL A 1 94 ? -12.591 -0.186 34.253 1.00 80.31 94 VAL A N 1
ATOM 691 C CA . VAL A 1 94 ? -12.194 0.649 33.119 1.00 80.31 94 VAL A CA 1
ATOM 692 C C . VAL A 1 94 ? -13.316 0.681 32.093 1.00 80.31 94 VAL A C 1
ATOM 694 O O . VAL A 1 94 ? -13.909 -0.342 31.751 1.00 80.31 94 VAL A O 1
ATOM 697 N N . ILE A 1 95 ? -13.619 1.882 31.609 1.00 79.81 95 ILE A N 1
ATOM 698 C CA . ILE A 1 95 ? -14.543 2.085 30.497 1.00 79.81 95 ILE A CA 1
ATOM 699 C C . ILE A 1 95 ? -13.732 1.933 29.213 1.00 79.81 95 ILE A C 1
ATOM 701 O O . ILE A 1 95 ? -12.843 2.736 28.934 1.00 79.81 95 ILE A O 1
ATOM 705 N N . VAL A 1 96 ? -14.030 0.896 28.438 1.00 77.81 96 VAL A N 1
ATOM 706 C CA . VAL A 1 96 ? -13.457 0.707 27.107 1.00 77.81 96 VAL A CA 1
ATOM 707 C C . VAL A 1 96 ? -14.325 1.475 26.121 1.00 77.81 96 VAL A C 1
ATOM 709 O O . VAL A 1 96 ? -15.453 1.075 25.825 1.00 77.81 96 VAL A O 1
ATOM 712 N N . ASP A 1 97 ? -13.807 2.612 25.657 1.00 82.88 97 ASP A N 1
ATOM 713 C CA . ASP A 1 97 ? -14.423 3.421 24.609 1.00 82.88 97 ASP A CA 1
ATOM 714 C C . ASP A 1 97 ? -13.864 3.011 23.233 1.00 82.88 97 ASP A C 1
ATOM 716 O O . ASP A 1 97 ? -12.654 3.138 22.993 1.00 82.88 97 ASP A O 1
ATOM 720 N N . PRO A 1 98 ? -14.716 2.548 22.302 1.00 80.25 98 PRO A N 1
ATOM 721 C CA . PRO A 1 98 ? -14.273 2.168 20.968 1.00 80.25 98 PRO A CA 1
ATOM 722 C C . PRO A 1 98 ? -13.659 3.321 20.158 1.00 80.25 98 PRO A C 1
ATOM 724 O O . PRO A 1 98 ? -12.779 3.075 19.329 1.00 80.25 98 PRO A O 1
ATOM 727 N N . ALA A 1 99 ? -14.037 4.578 20.411 1.00 83.19 99 ALA A N 1
ATOM 728 C CA . ALA A 1 99 ? -13.449 5.735 19.734 1.00 83.19 99 ALA A CA 1
ATOM 729 C C . ALA A 1 99 ? -11.983 5.957 20.146 1.00 83.19 99 ALA A C 1
ATOM 731 O O . ALA A 1 99 ? -11.119 6.233 19.302 1.00 83.19 99 ALA A O 1
ATOM 732 N N . VAL A 1 100 ? -11.680 5.783 21.435 1.00 84.81 100 VAL A N 1
ATOM 733 C CA . VAL A 1 100 ? -10.315 5.881 21.973 1.00 84.81 100 VAL A CA 1
ATOM 734 C C . VAL A 1 100 ? -9.462 4.712 21.477 1.00 84.81 100 VAL A C 1
ATOM 736 O O . VAL A 1 100 ? -8.317 4.914 21.064 1.00 84.81 100 VAL A O 1
ATOM 739 N N . THR A 1 101 ? -10.030 3.503 21.428 1.00 85.44 101 THR A N 1
ATOM 740 C CA . THR A 1 101 ? -9.355 2.324 20.867 1.00 85.44 101 THR A CA 1
ATOM 741 C C . THR A 1 101 ? -9.008 2.519 19.388 1.00 85.44 101 THR A C 1
ATOM 743 O O . THR A 1 101 ? -7.851 2.320 19.013 1.00 85.44 101 THR A O 1
ATOM 746 N N . ASN A 1 102 ? -9.948 3.000 18.566 1.00 87.31 102 ASN A N 1
ATOM 747 C CA . ASN A 1 102 ? -9.689 3.328 17.158 1.00 87.31 102 ASN A CA 1
ATOM 748 C C . ASN A 1 102 ? -8.584 4.370 17.008 1.00 87.31 102 ASN A C 1
ATOM 750 O O . ASN A 1 102 ? -7.656 4.186 16.222 1.00 87.31 102 ASN A O 1
ATOM 754 N N . SER A 1 103 ? -8.639 5.439 17.802 1.00 89.12 103 SER A N 1
ATOM 755 C CA . SER A 1 103 ? -7.622 6.493 17.772 1.00 89.12 103 SER A CA 1
ATOM 756 C C . SER A 1 103 ? -6.226 5.940 18.075 1.00 89.12 103 SER A C 1
ATOM 758 O O . SER A 1 103 ? -5.265 6.278 17.384 1.00 89.12 103 SER A O 1
ATOM 760 N N . ARG A 1 104 ? -6.107 5.030 19.051 1.00 88.50 104 ARG A N 1
ATOM 761 C CA . ARG A 1 104 ? -4.840 4.364 19.386 1.00 88.50 104 ARG A CA 1
ATOM 762 C C . ARG A 1 104 ? -4.316 3.492 18.241 1.00 88.50 104 ARG A C 1
ATOM 764 O O . ARG A 1 104 ? -3.113 3.500 17.985 1.00 88.50 104 ARG A O 1
ATOM 771 N N . ILE A 1 105 ? -5.193 2.767 17.544 1.00 89.94 105 ILE A N 1
ATOM 772 C CA . ILE A 1 105 ? -4.821 1.966 16.365 1.00 89.94 105 ILE A CA 1
ATOM 773 C C . ILE A 1 105 ? -4.292 2.881 15.250 1.00 89.94 105 ILE A C 1
ATOM 775 O O . ILE A 1 105 ? -3.221 2.624 14.698 1.00 89.94 105 ILE A O 1
ATOM 779 N N . PHE A 1 106 ? -4.983 3.990 14.968 1.00 90.12 106 PHE A N 1
ATOM 780 C CA . PHE A 1 106 ? -4.535 4.973 13.978 1.00 90.12 106 PHE A CA 1
ATOM 781 C C . PHE A 1 106 ? -3.198 5.626 14.346 1.00 90.12 106 PHE A C 1
ATOM 783 O O . PHE A 1 106 ? -2.361 5.820 13.469 1.00 90.12 106 PHE A O 1
ATOM 790 N N . LEU A 1 107 ? -2.962 5.928 15.625 1.00 92.25 107 LEU A N 1
ATOM 791 C CA . LEU A 1 107 ? -1.684 6.462 16.109 1.00 92.25 107 LEU A CA 1
ATOM 792 C C . LEU A 1 107 ? -0.513 5.527 15.786 1.00 92.25 107 LEU A C 1
ATOM 794 O O . LEU A 1 107 ? 0.486 5.975 15.222 1.00 92.25 107 LEU A O 1
ATOM 798 N N . TRP A 1 108 ? -0.650 4.230 16.073 1.00 92.38 108 TRP A N 1
ATOM 799 C CA . TRP A 1 108 ? 0.368 3.237 15.719 1.00 92.38 108 TRP A CA 1
ATOM 800 C C . TRP A 1 108 ? 0.546 3.095 14.208 1.00 92.38 108 TRP A C 1
ATOM 802 O O . TRP A 1 108 ? 1.677 3.073 13.724 1.00 92.38 108 TRP A O 1
ATOM 812 N N . PHE A 1 109 ? -0.554 3.071 13.452 1.00 89.88 109 PHE A N 1
ATOM 813 C CA . PHE A 1 109 ? -0.506 3.042 11.993 1.00 89.88 109 PHE A CA 1
ATOM 814 C C . PHE A 1 109 ? 0.289 4.229 11.429 1.00 89.88 109 PHE A C 1
ATOM 816 O O . PHE A 1 109 ? 1.232 4.035 10.661 1.00 89.88 109 PHE A O 1
ATOM 823 N N . TYR A 1 110 ? -0.023 5.455 11.855 1.00 92.62 110 TYR A N 1
ATOM 824 C CA . TYR A 1 110 ? 0.689 6.646 11.395 1.00 92.62 110 TYR A CA 1
ATOM 825 C C . TYR A 1 110 ? 2.141 6.688 11.868 1.00 92.62 110 TYR A C 1
ATOM 827 O O . TYR A 1 110 ? 3.008 7.145 11.123 1.00 92.62 110 TYR A O 1
ATOM 835 N N . PHE A 1 111 ? 2.446 6.189 13.064 1.00 94.62 111 PHE A N 1
ATOM 836 C CA . PHE A 1 111 ? 3.825 6.069 13.532 1.00 94.62 111 PHE A CA 1
ATOM 837 C C . PHE A 1 111 ? 4.657 5.162 12.609 1.00 94.62 111 PHE A C 1
ATOM 839 O O . PHE A 1 111 ? 5.723 5.568 12.141 1.00 94.62 111 PHE A O 1
ATOM 846 N N . CYS A 1 112 ? 4.134 3.985 12.252 1.00 93.62 112 CYS A N 1
ATOM 847 C CA . CYS A 1 112 ? 4.782 3.080 11.301 1.00 93.62 112 CYS A CA 1
ATOM 848 C C . CYS A 1 112 ? 4.930 3.699 9.902 1.00 93.62 112 CYS A C 1
ATOM 850 O O . CYS A 1 112 ? 5.970 3.522 9.270 1.00 93.62 112 CYS A O 1
ATOM 852 N N . VAL A 1 113 ? 3.938 4.461 9.426 1.00 92.69 113 VAL A N 1
ATOM 853 C CA . VAL A 1 113 ? 4.02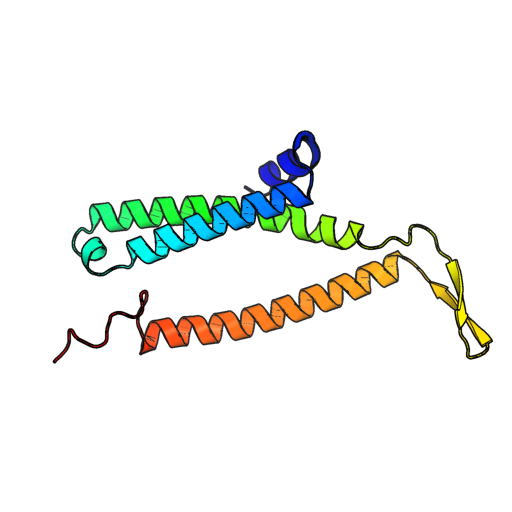8 5.185 8.144 1.00 92.69 113 VAL A CA 1
ATOM 854 C C . VAL A 1 113 ? 5.157 6.218 8.164 1.00 92.69 113 VAL A C 1
ATOM 856 O O . VAL A 1 113 ? 5.914 6.303 7.198 1.00 92.69 113 VAL A O 1
ATOM 859 N N . ASN A 1 114 ? 5.318 6.969 9.257 1.00 94.38 114 ASN A N 1
ATOM 860 C CA . ASN A 1 114 ? 6.399 7.949 9.382 1.00 94.38 114 ASN A CA 1
ATOM 861 C C . ASN A 1 114 ? 7.778 7.273 9.347 1.00 94.38 114 ASN A C 1
ATOM 863 O O . ASN A 1 114 ? 8.628 7.682 8.553 1.00 94.38 114 ASN A O 1
ATOM 867 N N . ILE A 1 115 ? 7.973 6.195 10.118 1.00 95.88 115 ILE A N 1
ATOM 868 C CA . ILE A 1 115 ? 9.213 5.398 10.087 1.00 95.88 115 ILE A CA 1
ATOM 869 C C . ILE A 1 115 ? 9.471 4.855 8.678 1.00 95.88 115 ILE A C 1
ATOM 871 O O . ILE A 1 115 ? 10.565 5.023 8.143 1.00 95.88 115 ILE A O 1
ATOM 875 N N . GLY A 1 116 ? 8.457 4.254 8.050 1.00 91.75 116 GLY A N 1
ATOM 876 C CA . GLY A 1 116 ? 8.568 3.705 6.701 1.00 91.75 116 GLY A CA 1
ATOM 877 C C . GLY A 1 116 ? 8.932 4.766 5.664 1.00 91.75 116 GLY A C 1
ATOM 878 O O . GLY A 1 116 ? 9.765 4.514 4.798 1.00 91.75 116 GLY A O 1
ATOM 879 N N . SER A 1 117 ? 8.368 5.972 5.772 1.00 91.69 117 SER A N 1
ATOM 880 C CA . SER A 1 117 ? 8.694 7.077 4.867 1.00 91.69 117 SER A CA 1
ATOM 881 C C . SER A 1 117 ? 10.145 7.541 5.016 1.00 91.69 117 SER A C 1
ATOM 883 O O . SER A 1 117 ? 10.812 7.766 4.007 1.00 91.69 117 SER A O 1
ATOM 885 N N . LEU A 1 118 ? 10.661 7.598 6.248 1.00 93.75 118 LEU A N 1
ATOM 886 C CA . LEU A 1 118 ? 12.045 7.963 6.533 1.00 93.75 118 LEU A CA 1
ATOM 887 C C . LEU A 1 118 ? 13.017 6.913 5.983 1.00 93.75 118 LEU A C 1
ATOM 889 O O . LEU A 1 118 ? 13.904 7.236 5.194 1.00 93.75 118 LEU A O 1
ATOM 893 N N . THR A 1 119 ? 12.830 5.645 6.358 1.00 93.25 119 THR A N 1
ATOM 894 C CA . THR A 1 119 ? 13.698 4.551 5.903 1.00 93.25 119 THR A CA 1
ATOM 895 C C . THR A 1 119 ? 13.614 4.366 4.390 1.00 93.25 119 THR A C 1
ATOM 897 O O . THR A 1 119 ? 14.638 4.158 3.743 1.00 93.25 119 THR A O 1
ATOM 900 N N . GLY A 1 120 ? 12.417 4.484 3.812 1.00 89.69 120 GLY A N 1
ATOM 901 C CA . GLY A 1 120 ? 12.189 4.362 2.376 1.00 89.69 120 GLY A CA 1
ATOM 902 C C . GLY A 1 120 ? 12.898 5.449 1.575 1.00 89.69 120 GLY A C 1
ATOM 903 O O . GLY A 1 120 ? 13.605 5.129 0.626 1.00 89.69 120 GLY A O 1
ATOM 904 N N . GLN A 1 121 ? 12.775 6.719 1.975 1.00 90.31 121 GLN A N 1
ATOM 905 C CA . GLN A 1 121 ? 13.443 7.824 1.277 1.00 90.31 121 GLN A CA 1
ATOM 906 C C . GLN A 1 121 ? 14.969 7.724 1.370 1.00 90.31 121 GLN A C 1
ATOM 908 O O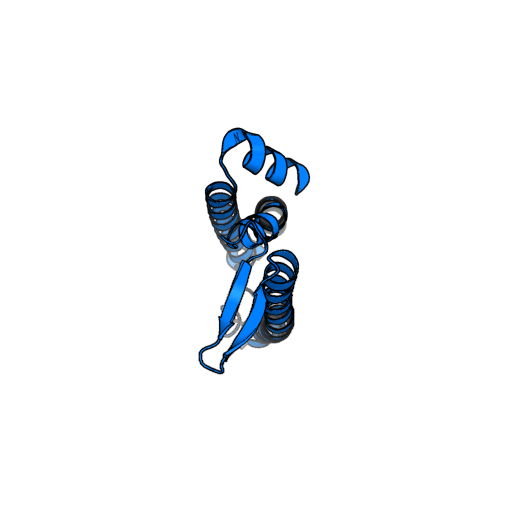 . GLN A 1 121 ? 15.651 7.904 0.365 1.00 90.31 121 GLN A O 1
ATOM 913 N N . ILE A 1 122 ? 15.510 7.382 2.544 1.00 90.12 122 ILE A N 1
ATOM 914 C CA . ILE A 1 122 ? 16.960 7.224 2.724 1.00 90.12 122 ILE A CA 1
ATOM 915 C C . ILE A 1 122 ? 17.484 6.042 1.895 1.00 90.12 122 ILE A C 1
ATOM 917 O O . ILE A 1 122 ? 18.474 6.183 1.177 1.00 90.12 122 ILE A O 1
ATOM 921 N N . SER A 1 123 ? 16.815 4.889 1.970 1.00 88.38 123 SER A N 1
ATOM 922 C CA . SER A 1 123 ? 17.219 3.672 1.258 1.00 88.38 123 SER A CA 1
ATOM 923 C C . SER A 1 123 ? 17.140 3.841 -0.260 1.00 88.38 123 SER A C 1
ATOM 925 O O . SER A 1 123 ? 18.105 3.540 -0.958 1.00 88.38 123 SER A O 1
ATOM 927 N N . MET A 1 124 ? 16.032 4.386 -0.778 1.00 85.94 124 MET A N 1
ATOM 928 C CA . MET A 1 124 ? 15.838 4.575 -2.220 1.00 85.94 124 MET A CA 1
ATOM 929 C C . MET A 1 124 ? 16.906 5.485 -2.823 1.00 85.94 124 MET A C 1
ATOM 931 O O . MET A 1 124 ? 17.545 5.096 -3.795 1.00 85.94 124 MET A O 1
ATOM 935 N N . VAL A 1 125 ? 17.160 6.649 -2.216 1.00 85.94 125 VAL A N 1
ATOM 936 C CA . VAL A 1 125 ? 18.171 7.596 -2.718 1.00 85.94 125 VAL A CA 1
ATOM 937 C C . VAL A 1 125 ? 19.577 6.993 -2.650 1.00 85.94 125 VAL A C 1
ATOM 939 O O . VAL A 1 125 ? 20.398 7.219 -3.539 1.00 85.94 125 VAL A O 1
ATOM 942 N N . TYR A 1 126 ? 19.868 6.200 -1.615 1.00 86.50 126 TYR A N 1
ATOM 943 C CA . TYR A 1 126 ? 21.139 5.490 -1.508 1.00 86.50 126 TYR A CA 1
ATOM 944 C C . TYR A 1 126 ? 21.310 4.459 -2.635 1.00 86.50 126 TYR A C 1
ATOM 946 O O . TYR A 1 126 ? 22.329 4.462 -3.327 1.00 86.50 126 TYR A O 1
ATOM 954 N N . VAL A 1 127 ? 20.311 3.603 -2.862 1.00 85.00 127 VAL A N 1
ATOM 955 C CA . VAL A 1 127 ? 20.359 2.575 -3.915 1.00 85.00 127 VAL A CA 1
ATOM 956 C C . VAL A 1 127 ? 20.443 3.214 -5.302 1.00 85.00 127 VAL A C 1
ATOM 958 O O . VAL A 1 127 ? 21.304 2.835 -6.093 1.00 85.00 127 VAL A O 1
ATOM 961 N N . GLU A 1 128 ? 19.630 4.235 -5.574 1.00 79.75 128 GLU A N 1
ATOM 962 C CA . GLU A 1 128 ? 19.645 4.968 -6.844 1.00 79.75 128 GLU A CA 1
ATOM 963 C C . GLU A 1 128 ? 21.038 5.533 -7.150 1.00 79.75 128 GLU A C 1
ATOM 965 O O . GLU A 1 128 ? 21.555 5.356 -8.251 1.00 79.75 128 GLU A O 1
ATOM 970 N N . LYS A 1 129 ? 21.687 6.143 -6.151 1.00 79.06 129 LYS A N 1
ATOM 971 C CA . LYS A 1 129 ? 22.993 6.785 -6.323 1.00 79.06 129 LYS A CA 1
ATOM 972 C C . LYS A 1 129 ? 24.160 5.802 -6.474 1.00 79.06 129 LYS A C 1
ATOM 974 O O . LYS A 1 129 ? 25.109 6.115 -7.188 1.00 79.06 129 LYS A O 1
ATOM 979 N N . PHE A 1 130 ? 24.146 4.664 -5.773 1.00 76.88 130 PHE A N 1
ATOM 980 C CA . PHE A 1 130 ? 25.318 3.772 -5.668 1.00 76.88 130 PHE A CA 1
ATOM 981 C C . PHE A 1 130 ? 25.199 2.439 -6.425 1.00 76.88 130 PHE A C 1
ATOM 983 O O . PHE A 1 130 ? 26.206 1.741 -6.600 1.00 76.88 130 PHE A O 1
ATOM 990 N N . VAL A 1 131 ? 23.986 2.062 -6.833 1.00 74.06 131 VAL A N 1
ATOM 991 C CA . VAL A 1 131 ? 23.664 0.781 -7.488 1.00 74.06 131 VAL A CA 1
ATOM 992 C C . VAL A 1 131 ? 22.951 1.001 -8.836 1.00 74.06 131 VAL A C 1
ATOM 994 O O . VAL A 1 131 ? 23.065 0.160 -9.728 1.00 74.06 131 VAL A O 1
ATOM 997 N N . GLY A 1 132 ? 22.304 2.157 -9.026 1.00 64.88 132 GLY A N 1
ATOM 998 C CA . GLY A 1 132 ? 21.587 2.529 -10.249 1.00 64.88 132 GLY A CA 1
ATOM 999 C C . GLY A 1 132 ? 20.110 2.123 -10.218 1.00 64.88 132 GLY A C 1
ATOM 1000 O O . GLY A 1 132 ? 19.699 1.273 -9.429 1.00 64.88 132 GLY A O 1
ATOM 1001 N N . PHE A 1 133 ? 19.294 2.720 -11.093 1.00 65.25 133 PHE A N 1
ATOM 1002 C CA . PHE A 1 133 ? 17.827 2.571 -11.097 1.00 65.25 133 PHE A CA 1
ATOM 1003 C C . PHE A 1 133 ? 17.316 1.135 -11.298 1.00 65.25 133 PHE A C 1
ATOM 1005 O O . PHE A 1 133 ? 16.210 0.818 -10.867 1.00 65.25 133 PHE A O 1
ATOM 1012 N N . CYS A 1 134 ? 18.103 0.273 -11.946 1.00 56.19 134 CYS A N 1
ATOM 1013 C CA . CYS A 1 134 ? 17.766 -1.133 -12.191 1.00 56.19 134 CYS A CA 1
ATOM 1014 C C . CYS A 1 134 ? 18.879 -2.101 -11.725 1.00 56.19 134 CYS A C 1
ATOM 1016 O O . CYS A 1 134 ? 18.923 -3.257 -12.140 1.00 56.19 134 CYS A O 1
ATOM 1018 N N . GLY A 1 135 ? 19.805 -1.641 -10.872 1.00 54.19 135 GLY A N 1
ATOM 1019 C CA . GLY A 1 135 ? 20.910 -2.458 -10.350 1.00 54.19 135 GLY A CA 1
ATOM 1020 C C . GLY A 1 135 ? 21.996 -2.862 -11.351 1.00 54.19 135 GLY A C 1
ATOM 1021 O O . GLY A 1 135 ? 22.801 -3.736 -11.040 1.00 54.19 135 GLY A O 1
ATOM 1022 N N . PHE A 1 136 ? 22.037 -2.243 -12.536 1.00 50.34 136 PHE A N 1
ATOM 1023 C CA . PHE A 1 136 ? 22.844 -2.707 -13.672 1.00 50.34 136 PHE A CA 1
ATOM 1024 C C . PHE A 1 136 ? 24.028 -1.793 -14.052 1.00 50.34 136 PHE A C 1
ATOM 1026 O O . PHE A 1 136 ? 24.674 -2.014 -15.070 1.00 50.34 136 PHE A O 1
ATOM 1033 N N . GLU A 1 137 ? 24.366 -0.781 -13.245 1.00 50.75 137 GLU A N 1
ATOM 1034 C CA . GLU A 1 137 ? 25.281 0.299 -13.668 1.00 50.75 137 GLU A CA 1
ATOM 1035 C C . GLU A 1 137 ? 26.732 0.169 -13.148 1.00 50.75 137 GLU A C 1
ATOM 1037 O O . GLU A 1 137 ? 27.415 1.172 -12.953 1.00 50.75 137 GLU A O 1
ATOM 1042 N N . ARG A 1 138 ? 27.237 -1.044 -12.872 1.00 45.44 138 ARG A N 1
ATOM 1043 C CA . ARG A 1 138 ? 28.642 -1.230 -12.430 1.00 45.44 138 ARG A CA 1
ATOM 1044 C C . ARG A 1 138 ? 29.624 -1.752 -13.486 1.00 45.44 138 ARG A C 1
ATOM 1046 O O . ARG A 1 138 ? 30.781 -1.952 -13.136 1.00 45.44 138 ARG A O 1
ATOM 1053 N N . TYR A 1 139 ? 29.234 -1.922 -14.754 1.00 48.28 139 TYR A N 1
ATOM 1054 C CA . TYR A 1 139 ? 30.125 -2.526 -15.768 1.00 48.28 139 TYR A CA 1
ATOM 1055 C C . TYR A 1 139 ? 30.324 -1.742 -17.077 1.00 48.28 139 TYR A C 1
ATOM 1057 O O . TYR A 1 139 ? 30.914 -2.284 -18.004 1.00 48.28 139 TYR A O 1
ATOM 1065 N N . THR A 1 140 ? 29.899 -0.479 -17.174 1.00 47.44 140 THR A N 1
ATOM 1066 C CA . THR A 1 140 ? 29.999 0.297 -18.435 1.00 47.44 140 THR A CA 1
ATOM 1067 C C . THR A 1 140 ? 30.852 1.564 -18.359 1.00 47.44 140 THR A C 1
ATOM 1069 O O . THR A 1 140 ? 30.900 2.318 -19.328 1.00 47.44 140 THR A O 1
ATOM 1072 N N . VAL A 1 141 ? 31.570 1.793 -17.253 1.00 44.97 141 VAL A N 1
ATOM 1073 C CA . VAL A 1 141 ? 32.592 2.852 -17.171 1.00 44.97 141 VAL A CA 1
ATOM 1074 C C . VAL A 1 141 ? 33.890 2.291 -16.580 1.00 44.97 141 VAL A C 1
ATOM 1076 O O . VAL A 1 141 ? 34.239 2.545 -15.429 1.00 44.97 141 VAL A O 1
ATOM 1079 N N . GLN A 1 142 ? 34.586 1.501 -17.393 1.00 36.06 142 GLN A N 1
ATOM 1080 C CA . GLN A 1 142 ? 36.041 1.331 -17.408 1.00 36.06 142 GLN A CA 1
ATOM 1081 C C . GLN A 1 142 ? 36.460 1.122 -18.862 1.00 36.06 142 GLN A C 1
ATOM 1083 O O . GLN A 1 142 ? 37.528 1.654 -19.229 1.00 36.06 142 GLN A O 1
#

Sequence (142 aa):
MPLVGGYVADAHLGRYKTIHVAIVIGIVAHIILVAASAPDVIIHKTSATAAFIIGLLTLCVGTGFFKANISPLLAEQNTDLRMRVETLATGERVIVDPAVTNSRIFLWFYFCVNIGSLTGQISMVYVEKFVGFCGFERYTVQ